Protein AF-A0A813J8W3-F1 (afdb_monomer)

Nearest PDB structures (foldseek):
  1wtj-assembly1_A  TM=8.832E-01  e=3.459E-13  Pseudomonas syringae pv. tomato
  3uoe-assembly1_A  TM=8.690E-01  e=3.731E-11  Sinorhizobium meliloti 1021
  2g8y-assembly1_B  TM=8.439E-01  e=7.739E-11  Escherichia coli K-12
  4fju-assembly1_B  TM=8.979E-01  e=6.497E-10  Escherichia coli str. K-12 substr. DH10B
  2x06-assembly1_G  TM=8.316E-01  e=3.329E-10  Methanocaldococcus jannaschii

Radius of gyration: 17.12 Å; Cα contacts (8 Å, |Δi|>4): 345; chains: 1; bounding box: 51×29×44 Å

Structure (mmCIF, N/CA/C/O backbone):
data_AF-A0A813J8W3-F1
#
_entry.id   AF-A0A813J8W3-F1
#
loop_
_atom_site.group_PDB
_atom_site.id
_atom_site.type_symbol
_atom_site.label_atom_id
_atom_site.label_alt_id
_atom_site.label_comp_id
_atom_site.label_asym_id
_atom_site.label_entity_id
_atom_site.label_seq_id
_atom_site.pdbx_PDB_ins_code
_atom_site.Cartn_x
_atom_site.Cartn_y
_atom_site.Cartn_z
_atom_site.occupancy
_atom_site.B_iso_or_equiv
_atom_site.auth_seq_id
_atom_site.auth_comp_id
_atom_site.auth_asym_id
_atom_site.auth_atom_id
_atom_site.pdbx_PDB_model_num
ATOM 1 N N . MET A 1 1 ? 6.344 1.373 -14.618 1.00 96.94 1 MET A N 1
ATOM 2 C CA . MET A 1 1 ? 5.663 1.730 -13.353 1.00 96.94 1 MET A CA 1
ATOM 3 C C . MET A 1 1 ? 4.247 1.209 -13.410 1.00 96.94 1 MET A C 1
ATOM 5 O O . MET A 1 1 ? 3.690 1.205 -14.499 1.00 96.94 1 MET A O 1
ATOM 9 N N . ALA A 1 2 ? 3.689 0.791 -12.281 1.00 97.88 2 ALA A N 1
ATOM 10 C CA . ALA A 1 2 ? 2.292 0.392 -12.169 1.00 97.88 2 ALA A CA 1
ATOM 11 C C . ALA A 1 2 ? 1.671 1.010 -10.912 1.00 97.88 2 ALA A C 1
ATOM 13 O O . ALA A 1 2 ? 2.342 1.114 -9.882 1.00 97.88 2 ALA A O 1
ATOM 14 N N . PHE A 1 3 ? 0.415 1.433 -11.016 1.00 97.88 3 PHE A N 1
ATOM 15 C CA . PHE A 1 3 ? -0.355 2.057 -9.943 1.00 97.88 3 PHE A CA 1
ATOM 16 C C . PHE A 1 3 ? -1.751 1.447 -9.918 1.00 97.88 3 PHE A C 1
ATOM 18 O O . PHE A 1 3 ? -2.426 1.436 -10.947 1.00 97.88 3 PHE A O 1
ATOM 25 N N . LEU A 1 4 ? -2.178 0.958 -8.756 1.00 96.31 4 LEU A N 1
ATOM 26 C C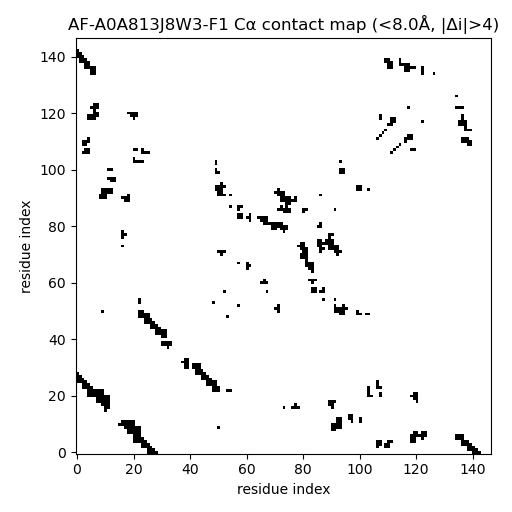A . LEU A 1 4 ? -3.490 0.342 -8.572 1.00 96.31 4 LEU A CA 1
ATOM 27 C C . LEU A 1 4 ? -4.139 0.909 -7.316 1.00 96.31 4 LEU A C 1
ATOM 29 O O . LEU A 1 4 ? -3.446 1.159 -6.330 1.00 96.31 4 LEU A O 1
ATOM 33 N N . ASN A 1 5 ? -5.458 1.075 -7.321 1.00 94.88 5 ASN A N 1
ATOM 34 C CA . ASN A 1 5 ? -6.211 1.364 -6.103 1.00 94.88 5 ASN A CA 1
ATOM 35 C C . ASN A 1 5 ? -6.938 0.111 -5.582 1.00 94.88 5 ASN A C 1
ATOM 37 O O . ASN A 1 5 ? -6.839 -0.983 -6.131 1.00 94.88 5 ASN A O 1
ATOM 41 N N . SER A 1 6 ? -7.614 0.245 -4.445 1.00 92.25 6 SER A N 1
ATOM 42 C CA . SER A 1 6 ? -8.448 -0.806 -3.847 1.00 92.25 6 SER A CA 1
ATOM 43 C C . SER A 1 6 ? -9.617 -0.160 -3.112 1.00 92.25 6 SER A C 1
ATOM 45 O O . SER A 1 6 ? -9.655 1.057 -2.991 1.00 92.25 6 SER A O 1
ATOM 47 N N . LYS A 1 7 ? -10.521 -0.934 -2.497 1.00 93.00 7 LYS A N 1
ATOM 48 C CA . LYS A 1 7 ? -11.506 -0.353 -1.567 1.00 93.00 7 LYS A CA 1
ATOM 49 C C . LYS A 1 7 ? -10.812 0.298 -0.379 1.00 93.00 7 LYS A C 1
ATOM 51 O O . LYS A 1 7 ? -9.690 -0.077 -0.023 1.00 93.00 7 LYS A O 1
ATOM 56 N N . ALA A 1 8 ? -11.503 1.252 0.233 1.00 95.19 8 ALA A N 1
ATOM 57 C CA . ALA A 1 8 ? -10.942 2.071 1.290 1.00 95.19 8 ALA A CA 1
ATOM 58 C C . ALA A 1 8 ? -10.562 1.251 2.535 1.00 95.19 8 ALA A C 1
ATOM 60 O O . ALA A 1 8 ? -11.389 0.572 3.143 1.00 95.19 8 ALA A O 1
ATOM 61 N N . PHE A 1 9 ? -9.296 1.377 2.931 1.00 95.62 9 PHE A N 1
ATOM 62 C CA . PHE A 1 9 ? -8.717 0.792 4.143 1.00 95.62 9 PHE A CA 1
ATOM 63 C C . PHE A 1 9 ? -7.812 1.768 4.899 1.00 95.62 9 PHE A C 1
ATOM 65 O O . PHE A 1 9 ? -7.594 1.590 6.095 1.00 95.62 9 PHE A O 1
ATOM 72 N N . VAL A 1 10 ? -7.277 2.781 4.217 1.00 97.38 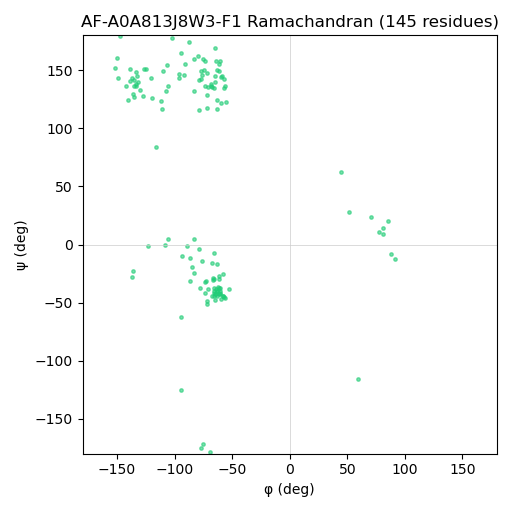10 VAL A N 1
ATOM 73 C CA . VAL A 1 10 ? -6.257 3.694 4.734 1.00 97.38 10 VAL A CA 1
ATOM 74 C C . VAL A 1 10 ? -6.878 5.060 5.012 1.00 97.38 10 VAL A C 1
ATOM 76 O O . VAL A 1 10 ? -7.606 5.609 4.181 1.00 97.38 10 VAL A O 1
ATOM 79 N N . ALA A 1 11 ? -6.612 5.613 6.193 1.00 97.62 11 ALA A N 1
ATOM 80 C CA . ALA A 1 11 ? -7.049 6.951 6.574 1.00 97.62 11 ALA A CA 1
ATOM 81 C C . ALA A 1 11 ? -6.104 8.040 6.045 1.00 97.62 11 ALA A C 1
ATOM 83 O O . ALA A 1 11 ? -4.930 7.806 5.765 1.00 97.62 11 ALA A O 1
ATOM 84 N N . HIS A 1 12 ? -6.607 9.269 5.966 1.00 96.31 12 HIS A N 1
ATOM 85 C CA . HIS A 1 12 ? -5.767 10.451 5.791 1.00 96.31 12 HIS A CA 1
ATOM 86 C C . HIS A 1 12 ? -4.907 10.690 7.039 1.00 96.31 12 HIS A C 1
ATOM 88 O O . HIS A 1 12 ? -5.419 10.626 8.155 1.00 96.31 12 HIS A O 1
ATOM 94 N N . ALA A 1 13 ? -3.620 11.001 6.886 1.00 94.00 13 ALA A N 1
ATOM 95 C CA . ALA A 1 13 ? -2.770 11.361 8.017 1.00 94.00 13 ALA A CA 1
ATOM 96 C C . ALA A 1 13 ? -1.935 12.617 7.724 1.00 94.00 13 ALA A C 1
ATOM 98 O O . ALA A 1 13 ? -1.315 12.701 6.666 1.00 94.00 13 ALA A O 1
ATOM 99 N N . PRO A 1 14 ? -1.824 13.557 8.680 1.00 91.81 14 PRO A N 1
ATOM 100 C CA . PRO A 1 14 ? -2.449 13.549 10.009 1.00 91.81 14 PRO A CA 1
ATOM 101 C C . PRO A 1 14 ? -3.954 13.881 9.976 1.00 91.81 14 PRO A C 1
ATOM 103 O O . PRO A 1 14 ? -4.439 14.514 9.048 1.00 91.81 14 PRO A O 1
ATOM 106 N N . GLY A 1 15 ? -4.690 13.496 11.023 1.00 90.69 15 GLY A N 1
ATOM 107 C CA . GLY A 1 15 ? -6.035 14.020 11.313 1.00 90.69 15 GLY A CA 1
ATOM 108 C C . GLY A 1 15 ? -7.229 13.251 10.733 1.00 90.69 15 GLY A C 1
ATOM 109 O O . GLY A 1 15 ? -8.356 13.484 11.166 1.00 90.69 15 GLY A O 1
ATOM 110 N N . GLY A 1 16 ? -7.025 12.311 9.810 1.00 93.00 16 GLY A N 1
ATOM 111 C CA . GLY A 1 16 ? -8.087 11.410 9.365 1.00 93.00 16 GLY A CA 1
ATOM 112 C C . GLY A 1 16 ? -8.356 10.304 10.386 1.00 93.00 16 GLY A C 1
ATOM 113 O O . GLY A 1 16 ? -7.440 9.780 11.012 1.00 93.00 16 GLY A O 1
ATOM 114 N N . ARG A 1 17 ? -9.635 9.948 10.544 1.00 94.38 17 ARG A N 1
ATOM 115 C CA . ARG A 1 17 ? -10.109 8.925 11.501 1.00 94.38 17 ARG A CA 1
ATOM 116 C C . ARG A 1 17 ? -10.903 7.793 10.850 1.00 94.38 17 ARG A C 1
ATOM 118 O O . ARG A 1 17 ? -11.379 6.899 11.534 1.00 94.38 17 ARG A O 1
ATOM 125 N N . LYS A 1 18 ? -11.102 7.864 9.534 1.00 94.00 18 LYS A N 1
ATOM 126 C CA . LYS A 1 18 ? -11.882 6.905 8.746 1.00 94.00 18 LYS A CA 1
ATOM 127 C C . LYS A 1 18 ? -11.101 6.527 7.490 1.00 94.00 18 LYS A C 1
ATOM 129 O O . LYS A 1 18 ? -10.361 7.378 6.985 1.00 94.00 18 LY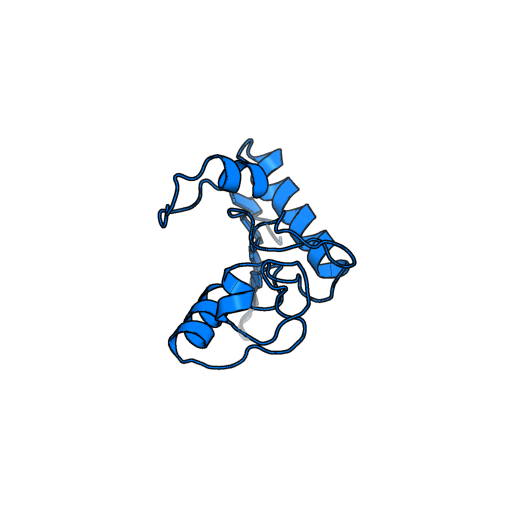S A O 1
ATOM 134 N N . PRO A 1 19 ? -11.263 5.296 6.982 1.00 95.50 19 PRO A N 1
ATOM 135 C CA . PRO A 1 19 ? -10.638 4.895 5.734 1.00 95.50 19 PRO A CA 1
ATOM 136 C C . PRO A 1 19 ? -11.225 5.705 4.572 1.00 95.50 19 PRO A C 1
ATOM 138 O O . PRO A 1 19 ? -12.439 5.883 4.481 1.00 95.50 19 PRO A O 1
ATOM 141 N N . VAL A 1 20 ? -10.358 6.204 3.694 1.00 96.06 20 VAL A N 1
ATOM 142 C CA . VAL A 1 20 ? -10.743 6.973 2.497 1.00 96.06 20 VAL A CA 1
ATOM 143 C C . VAL A 1 20 ? -9.947 6.562 1.258 1.00 96.06 20 VAL A C 1
ATOM 145 O O . VAL A 1 20 ? -10.476 6.634 0.154 1.00 96.06 20 VAL A O 1
ATOM 148 N N . TYR A 1 21 ? -8.719 6.070 1.440 1.00 96.44 21 TYR A N 1
ATOM 149 C CA . TYR A 1 21 ? -7.870 5.547 0.369 1.00 96.44 21 TYR A CA 1
ATOM 150 C C . TYR A 1 21 ? -7.795 4.025 0.439 1.00 96.44 21 TYR A C 1
ATOM 152 O O . TYR A 1 21 ? -7.931 3.437 1.521 1.00 96.44 21 TYR A O 1
ATOM 160 N N . GLY A 1 22 ? -7.528 3.374 -0.689 1.00 94.94 22 GLY A N 1
ATOM 161 C CA . GLY A 1 22 ? -7.108 1.979 -0.684 1.00 94.94 22 GLY A CA 1
ATOM 162 C C . GLY A 1 22 ? -5.703 1.800 -0.101 1.00 94.94 22 GLY A C 1
ATOM 163 O O . GLY A 1 22 ? -5.042 2.759 0.304 1.00 94.94 22 GLY A O 1
ATOM 164 N N . THR A 1 23 ? -5.209 0.559 -0.070 1.00 93.75 23 THR A N 1
ATOM 165 C CA . THR A 1 23 ? -3.782 0.315 0.234 1.00 93.75 23 THR A CA 1
ATOM 166 C C . THR A 1 23 ? -2.864 0.826 -0.874 1.00 93.75 23 THR A C 1
ATOM 168 O O . THR A 1 23 ? -1.667 0.962 -0.640 1.00 93.75 23 THR A O 1
ATOM 171 N N . ASN A 1 24 ? -3.432 1.104 -2.051 1.00 95.56 24 ASN A N 1
ATOM 172 C CA . ASN A 1 24 ? -2.860 1.870 -3.153 1.00 95.56 24 ASN A CA 1
ATOM 173 C C . ASN A 1 24 ? -1.404 1.516 -3.471 1.00 95.56 24 ASN A C 1
ATOM 175 O O . ASN A 1 24 ? -0.517 2.357 -3.281 1.00 95.56 24 ASN A O 1
ATOM 179 N N . PRO A 1 25 ? -1.137 0.261 -3.880 1.00 95.06 25 PRO A N 1
ATOM 180 C CA . PRO A 1 25 ? 0.210 -0.152 -4.216 1.00 95.06 25 PRO A CA 1
ATOM 181 C C . PRO A 1 25 ? 0.753 0.597 -5.435 1.00 95.06 25 PRO A C 1
ATOM 183 O O . PRO A 1 25 ? 0.033 0.912 -6.388 1.00 95.06 25 PRO A O 1
ATOM 186 N N . MET A 1 26 ? 2.058 0.854 -5.395 1.00 96.38 26 MET A N 1
ATOM 187 C CA . MET A 1 26 ? 2.830 1.358 -6.519 1.00 96.38 26 MET A CA 1
ATOM 188 C C . MET A 1 26 ? 4.079 0.508 -6.730 1.00 96.38 26 MET A C 1
ATOM 190 O O . MET A 1 26 ? 4.848 0.252 -5.798 1.00 96.38 26 MET A O 1
ATOM 194 N N . ALA A 1 27 ? 4.305 0.134 -7.985 1.00 98.06 27 ALA A N 1
ATOM 195 C CA . ALA A 1 27 ? 5.455 -0.650 -8.395 1.00 98.06 27 ALA A CA 1
ATOM 196 C C . ALA A 1 27 ? 6.295 0.093 -9.437 1.00 98.06 27 ALA A C 1
ATOM 198 O O . ALA A 1 27 ? 5.796 0.773 -10.343 1.00 98.06 27 ALA A O 1
ATOM 199 N N . PHE A 1 28 ? 7.606 -0.069 -9.336 1.00 98.19 28 PHE A N 1
ATOM 200 C CA . PHE A 1 28 ? 8.578 0.480 -10.271 1.00 98.19 28 PHE A CA 1
ATOM 201 C C . PHE A 1 28 ? 9.573 -0.605 -10.642 1.00 98.19 28 PHE A C 1
ATOM 203 O O . PHE A 1 28 ? 10.054 -1.333 -9.778 1.00 98.19 28 PHE A O 1
ATOM 210 N N . ALA A 1 29 ? 9.914 -0.662 -11.924 1.00 97.50 29 ALA A N 1
ATOM 211 C CA . ALA A 1 29 ? 10.965 -1.515 -12.438 1.00 97.50 29 ALA A CA 1
ATOM 212 C C . ALA A 1 29 ? 11.872 -0.689 -13.350 1.00 97.50 29 ALA A C 1
ATOM 214 O O . ALA A 1 29 ? 11.382 0.136 -14.122 1.00 97.50 29 ALA A O 1
ATOM 215 N N . CYS A 1 30 ? 13.180 -0.920 -13.260 1.00 97.00 30 CYS A N 1
ATOM 216 C CA . CYS A 1 30 ? 14.180 -0.302 -14.123 1.00 97.00 30 CYS A CA 1
ATOM 217 C C . CYS A 1 30 ? 15.198 -1.357 -14.584 1.00 97.00 30 CYS A C 1
ATOM 219 O O . CYS A 1 30 ? 15.719 -2.103 -13.738 1.00 97.00 30 CYS A O 1
ATOM 221 N N . PRO A 1 31 ? 15.483 -1.451 -15.899 1.00 95.31 31 PRO A N 1
ATOM 222 C CA . PRO A 1 31 ? 16.503 -2.358 -16.405 1.00 95.31 31 PRO A CA 1
ATOM 223 C C . PRO A 1 31 ? 17.878 -1.994 -15.836 1.00 95.31 31 PRO A C 1
ATOM 225 O O . PRO A 1 31 ? 18.181 -0.838 -15.547 1.00 95.31 31 PRO A O 1
ATOM 228 N N . ARG A 1 32 ? 18.736 -3.001 -15.674 1.00 94.88 32 ARG A N 1
ATOM 229 C CA . ARG A 1 32 ? 20.128 -2.818 -15.242 1.00 94.88 32 ARG A CA 1
ATOM 230 C C . ARG A 1 32 ? 21.060 -3.461 -16.251 1.00 94.88 32 ARG A C 1
ATOM 232 O O . ARG A 1 32 ? 20.685 -4.454 -16.864 1.00 94.88 32 ARG A O 1
ATOM 239 N N . ARG A 1 33 ? 22.278 -2.937 -16.392 1.00 94.12 33 ARG A N 1
ATOM 240 C CA . ARG A 1 33 ? 23.317 -3.603 -17.186 1.00 94.12 33 ARG A CA 1
ATOM 241 C C . ARG A 1 33 ? 23.953 -4.746 -16.401 1.00 94.12 33 ARG A C 1
ATOM 243 O O . ARG A 1 33 ? 24.157 -4.631 -15.190 1.00 94.12 33 ARG A O 1
ATOM 250 N N . SER A 1 34 ? 24.257 -5.841 -17.083 1.00 93.81 34 SER A N 1
ATOM 251 C CA . SER A 1 34 ? 25.145 -6.890 -16.581 1.00 93.81 34 SER A CA 1
ATOM 252 C C . SER A 1 34 ? 26.618 -6.476 -16.746 1.00 93.81 34 SER A C 1
ATOM 254 O O . SER A 1 34 ? 26.917 -5.558 -17.515 1.00 93.81 34 SER A O 1
ATOM 256 N N . PRO A 1 35 ? 27.562 -7.119 -16.028 1.00 93.44 35 PRO A N 1
ATOM 257 C CA . PRO A 1 35 ? 28.989 -6.795 -16.133 1.00 93.44 35 PRO A CA 1
ATOM 258 C C . PRO A 1 35 ? 29.582 -6.932 -17.544 1.00 93.44 35 PRO A C 1
ATOM 260 O O . PRO A 1 35 ? 30.564 -6.269 -17.857 1.00 93.44 35 PRO A O 1
ATOM 263 N N . ASP A 1 36 ? 28.987 -7.769 -18.394 1.00 94.38 36 ASP A N 1
ATOM 264 C CA . ASP A 1 36 ? 29.371 -7.983 -19.796 1.00 94.38 36 ASP A CA 1
ATOM 265 C C . ASP A 1 36 ? 28.787 -6.931 -20.766 1.00 94.38 36 ASP A C 1
ATOM 267 O O . ASP A 1 36 ? 28.972 -7.030 -21.976 1.00 94.38 36 ASP A O 1
ATOM 271 N N . GLY A 1 37 ? 28.097 -5.908 -20.249 1.00 90.50 37 GLY A N 1
ATOM 272 C CA . GLY A 1 37 ? 27.524 -4.812 -21.032 1.00 90.50 37 GLY A CA 1
ATOM 273 C C . GLY A 1 37 ? 26.111 -5.066 -21.565 1.00 90.50 37 GLY A C 1
ATOM 274 O O . GLY A 1 37 ? 25.487 -4.119 -22.055 1.00 90.50 37 GLY A O 1
ATOM 275 N N . GLY A 1 38 ? 25.590 -6.291 -21.427 1.00 92.56 38 GLY A N 1
ATOM 276 C CA . GLY A 1 38 ? 24.220 -6.662 -21.785 1.00 92.56 38 GLY A CA 1
ATOM 277 C C . GLY A 1 38 ? 23.160 -6.180 -20.785 1.00 92.56 38 GLY A C 1
ATOM 278 O O . GLY A 1 38 ? 23.440 -5.410 -19.861 1.00 92.56 38 GLY A O 1
ATOM 279 N N . LEU A 1 39 ? 21.917 -6.635 -20.973 1.00 93.19 39 LEU A N 1
ATOM 280 C CA . LEU A 1 39 ? 20.839 -6.446 -20.001 1.00 93.19 39 LEU A CA 1
ATOM 281 C C . LEU A 1 39 ? 20.914 -7.524 -18.914 1.00 93.19 39 LEU A C 1
ATOM 283 O O . LEU A 1 39 ? 21.003 -8.715 -19.196 1.00 93.19 39 LEU A O 1
ATOM 287 N N . SER A 1 40 ? 20.830 -7.102 -17.657 1.00 94.06 40 SER A N 1
ATOM 288 C CA . SER A 1 40 ? 20.741 -7.995 -16.508 1.00 94.06 40 SER A CA 1
ATOM 289 C C . SER A 1 40 ? 19.358 -8.639 -16.422 1.00 94.06 40 SER A C 1
ATOM 291 O O . SER A 1 40 ? 18.345 -7.944 -16.456 1.00 94.06 40 SER A O 1
ATOM 293 N N . GLU A 1 41 ? 19.316 -9.945 -16.149 1.00 94.12 41 GLU A N 1
ATOM 294 C CA . GLU A 1 41 ? 18.082 -10.681 -15.818 1.00 94.12 41 GLU A CA 1
ATOM 295 C C . GLU A 1 41 ? 17.445 -10.250 -14.483 1.00 94.12 41 GLU A C 1
ATOM 297 O O . GLU A 1 41 ? 16.356 -10.694 -14.125 1.00 94.12 41 GLU A O 1
ATOM 302 N N . ARG A 1 42 ? 18.125 -9.399 -13.705 1.00 94.44 42 ARG A N 1
ATOM 303 C CA . ARG A 1 42 ? 17.654 -8.905 -12.408 1.00 94.44 42 ARG A CA 1
ATOM 304 C C . ARG A 1 42 ? 17.448 -7.392 -12.491 1.00 94.44 42 ARG A C 1
ATOM 306 O O . ARG A 1 42 ? 18.362 -6.657 -12.098 1.00 94.44 42 ARG A O 1
ATOM 313 N N . PRO A 1 43 ? 16.297 -6.895 -12.978 1.00 94.81 43 PRO A N 1
ATOM 314 C CA . PRO A 1 43 ? 15.999 -5.466 -12.928 1.00 94.81 43 PRO A CA 1
ATOM 315 C C . PRO A 1 43 ? 15.968 -4.971 -11.476 1.00 94.81 43 PRO A C 1
ATOM 317 O O . PRO A 1 43 ? 15.794 -5.750 -10.536 1.00 94.81 43 PRO A O 1
ATOM 320 N N . PHE A 1 44 ? 16.155 -3.667 -11.277 1.00 96.06 44 PHE A N 1
ATOM 321 C CA . PHE A 1 44 ? 15.771 -3.067 -10.004 1.00 96.06 44 PHE A CA 1
ATOM 322 C C . PHE A 1 44 ? 14.249 -3.022 -9.959 1.00 96.06 44 PHE A C 1
ATOM 324 O O . PHE A 1 44 ? 13.639 -2.522 -10.902 1.00 96.06 44 PHE A O 1
ATOM 331 N N . VAL A 1 45 ? 13.655 -3.533 -8.884 1.00 97.62 45 VAL A N 1
ATOM 332 C CA . VAL A 1 45 ? 12.206 -3.537 -8.685 1.00 97.62 45 VAL A CA 1
ATOM 333 C C . VAL A 1 45 ? 11.904 -3.114 -7.256 1.00 97.62 45 VAL A C 1
ATOM 335 O O . VAL A 1 45 ? 12.553 -3.589 -6.324 1.00 97.62 45 VAL A O 1
ATOM 338 N N . PHE A 1 46 ? 10.905 -2.253 -7.086 1.00 96.88 46 PHE A N 1
ATOM 339 C CA . PHE A 1 46 ? 10.200 -2.124 -5.816 1.00 96.88 46 PHE A CA 1
ATOM 340 C C . PHE A 1 46 ? 8.699 -2.269 -6.044 1.00 96.88 46 PHE A C 1
ATOM 342 O O . PHE A 1 46 ? 8.188 -1.898 -7.102 1.00 96.88 46 PHE A O 1
ATOM 349 N N . ASP A 1 47 ? 8.017 -2.761 -5.019 1.00 96.00 47 ASP A N 1
ATOM 350 C CA . ASP A 1 47 ? 6.566 -2.822 -4.916 1.00 96.00 47 ASP A CA 1
ATOM 351 C C . ASP A 1 47 ? 6.194 -2.490 -3.469 1.00 96.00 47 ASP A C 1
ATOM 353 O O . ASP A 1 47 ? 6.753 -3.073 -2.534 1.00 96.00 47 ASP A O 1
ATOM 357 N N . GLN A 1 48 ? 5.340 -1.488 -3.274 1.00 95.25 48 GLN A N 1
ATOM 358 C CA . GLN A 1 48 ? 4.952 -1.036 -1.941 1.00 95.25 48 GLN A CA 1
ATOM 359 C C . GLN A 1 48 ? 3.530 -0.486 -1.910 1.00 95.25 48 GLN A C 1
ATOM 361 O O . GLN A 1 48 ? 3.108 0.231 -2.814 1.00 95.25 48 GLN A O 1
ATOM 366 N N . ALA A 1 49 ? 2.828 -0.759 -0.811 1.00 95.31 49 ALA A N 1
ATOM 367 C CA . ALA A 1 49 ? 1.580 -0.094 -0.460 1.00 95.31 49 ALA A CA 1
ATOM 368 C C . ALA A 1 49 ? 1.831 1.344 0.029 1.00 95.31 49 ALA A C 1
ATOM 370 O O . ALA A 1 49 ? 2.900 1.665 0.548 1.00 95.31 49 ALA A O 1
ATOM 371 N N . SER A 1 50 ? 0.812 2.199 -0.051 1.00 95.44 50 SER A N 1
ATOM 372 C CA . SER A 1 50 ? 0.812 3.496 0.633 1.00 95.44 50 SER A CA 1
ATOM 373 C C . SER A 1 50 ? 0.550 3.370 2.144 1.00 95.44 50 SER A C 1
ATOM 375 O O . SER A 1 50 ? 0.804 4.313 2.895 1.00 95.44 50 SER A O 1
ATOM 377 N N . ALA A 1 51 ? 0.076 2.207 2.604 1.00 95.62 51 ALA A N 1
ATOM 378 C CA . ALA A 1 51 ? -0.110 1.873 4.014 1.00 95.62 51 ALA A CA 1
ATOM 379 C C . ALA A 1 51 ? 1.221 1.541 4.712 1.00 95.62 51 ALA A C 1
ATOM 381 O O . ALA A 1 51 ? 2.093 0.906 4.127 1.00 95.62 51 ALA A O 1
ATOM 382 N N . THR A 1 52 ? 1.347 1.888 5.997 1.00 96.12 52 THR A N 1
ATOM 383 C CA . THR A 1 52 ? 2.523 1.561 6.830 1.00 96.12 52 THR A CA 1
ATOM 384 C C . THR A 1 52 ? 2.751 0.051 6.973 1.00 96.12 52 THR A C 1
ATOM 386 O O . THR A 1 52 ? 3.883 -0.392 7.135 1.00 96.12 52 THR A O 1
ATOM 389 N N . MET A 1 53 ? 1.680 -0.742 6.924 1.00 95.00 53 MET A N 1
ATOM 390 C CA . MET A 1 53 ? 1.705 -2.199 7.049 1.00 95.00 53 MET A CA 1
ATOM 391 C C . MET A 1 53 ? 0.744 -2.805 6.031 1.00 95.00 53 MET A C 1
ATOM 393 O O . MET A 1 53 ? -0.350 -2.268 5.829 1.00 95.00 53 MET A O 1
ATOM 397 N N . ALA A 1 54 ? 1.117 -3.928 5.413 1.00 93.12 54 ALA A N 1
ATOM 398 C CA . ALA A 1 54 ? 0.223 -4.639 4.511 1.00 93.12 54 ALA A CA 1
ATOM 399 C C . ALA A 1 54 ? -0.995 -5.174 5.277 1.00 93.12 54 ALA A C 1
ATOM 401 O O . ALA A 1 54 ? -0.889 -5.686 6.395 1.00 93.12 54 ALA A O 1
ATOM 402 N N . ARG A 1 55 ? -2.180 -5.090 4.662 1.00 93.12 55 ARG A N 1
ATOM 403 C CA . ARG A 1 55 ? -3.416 -5.552 5.311 1.00 93.12 55 ARG A CA 1
ATOM 404 C C . ARG A 1 55 ? -3.375 -7.055 5.607 1.00 93.12 55 ARG A C 1
ATOM 406 O O . ARG A 1 55 ? -3.867 -7.476 6.648 1.00 93.12 55 ARG A O 1
ATOM 413 N N . GLY A 1 56 ? -2.764 -7.847 4.722 1.00 93.69 56 GLY A N 1
ATOM 414 C CA . GLY A 1 56 ? -2.565 -9.287 4.916 1.00 93.69 56 GLY A CA 1
ATOM 415 C C . GLY A 1 56 ? -1.724 -9.610 6.154 1.00 93.69 56 GLY A C 1
ATOM 416 O O . GLY A 1 56 ? -2.116 -10.467 6.942 1.00 93.69 56 GLY A O 1
ATOM 417 N N . ASP A 1 57 ? -0.646 -8.862 6.392 1.00 95.88 57 ASP A N 1
ATOM 418 C CA . ASP A 1 57 ? 0.190 -9.039 7.586 1.00 95.88 57 ASP A CA 1
ATOM 419 C C . ASP A 1 57 ? -0.590 -8.714 8.864 1.00 95.88 57 ASP A C 1
ATOM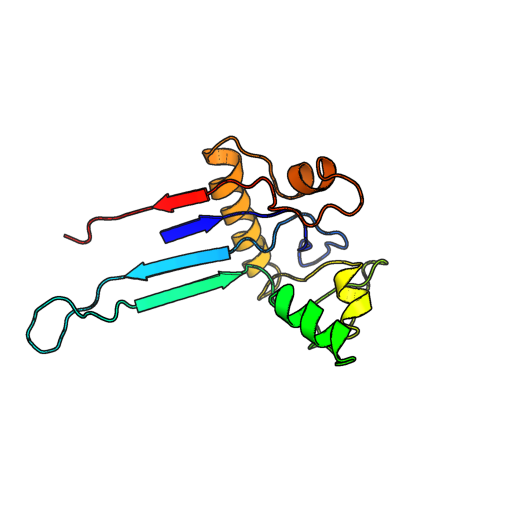 421 O O . ASP A 1 57 ? -0.477 -9.418 9.865 1.00 95.88 57 ASP A O 1
ATOM 425 N N . MET A 1 58 ? -1.445 -7.687 8.827 1.00 97.00 58 MET A N 1
ATOM 426 C CA . MET A 1 58 ? -2.338 -7.366 9.943 1.00 97.00 58 MET A CA 1
ATOM 427 C C . MET A 1 58 ? -3.390 -8.463 10.174 1.00 97.00 58 MET A C 1
ATOM 429 O O . MET A 1 58 ? -3.696 -8.782 11.320 1.00 97.00 58 MET A O 1
ATOM 433 N N . MET A 1 59 ? -3.917 -9.087 9.111 1.00 96.50 59 MET A N 1
ATOM 434 C CA . MET A 1 59 ? -4.802 -10.258 9.225 1.00 96.50 59 MET A CA 1
ATOM 435 C C . MET A 1 59 ? -4.092 -11.455 9.860 1.00 96.50 59 MET A C 1
ATOM 437 O O . MET A 1 59 ? -4.692 -12.143 10.684 1.00 96.50 59 MET A O 1
ATOM 441 N N . ILE A 1 60 ? -2.826 -11.689 9.510 1.00 97.88 60 ILE A N 1
ATOM 442 C CA . ILE A 1 60 ? -2.004 -12.742 10.116 1.00 97.88 60 ILE A CA 1
ATOM 443 C C . ILE A 1 60 ? -1.764 -12.439 11.598 1.00 97.88 60 ILE A C 1
ATOM 445 O O . ILE A 1 60 ? -2.015 -13.300 12.437 1.00 97.88 60 ILE A O 1
ATOM 449 N N . ALA A 1 61 ? -1.375 -11.206 11.936 1.00 98.06 61 ALA A N 1
ATOM 450 C CA . ALA A 1 61 ? -1.185 -10.785 13.323 1.00 98.06 61 ALA A CA 1
ATOM 451 C C . ALA A 1 61 ? -2.469 -10.953 14.155 1.00 98.06 61 ALA A C 1
ATOM 453 O O . ALA A 1 61 ? -2.419 -11.510 15.247 1.00 98.06 61 ALA A O 1
ATOM 454 N N . ALA A 1 62 ? -3.629 -10.564 13.615 1.00 98.06 62 ALA A N 1
ATOM 455 C CA . ALA A 1 62 ? -4.919 -10.737 14.282 1.00 98.06 62 ALA A CA 1
ATOM 456 C C . ALA A 1 62 ? -5.292 -12.212 14.472 1.00 98.06 62 ALA A C 1
ATOM 458 O O . ALA A 1 62 ? -5.765 -12.589 15.541 1.00 98.06 62 ALA A O 1
ATOM 459 N N . ARG A 1 63 ? -5.066 -13.051 13.452 1.00 97.56 63 ARG A N 1
ATOM 460 C CA . ARG A 1 63 ? -5.298 -14.501 13.526 1.00 97.56 63 ARG A CA 1
ATOM 461 C C . ARG A 1 63 ? -4.438 -15.151 14.611 1.00 97.56 63 ARG A C 1
ATOM 463 O O . ARG A 1 63 ? -4.932 -16.012 15.331 1.00 97.56 63 ARG A O 1
ATOM 470 N N . ASP A 1 64 ? -3.179 -14.734 14.716 1.00 97.94 64 ASP A N 1
ATOM 471 C CA . ASP A 1 64 ? -2.193 -15.329 15.622 1.00 97.94 64 ASP A CA 1
ATOM 472 C C . ASP A 1 64 ? -2.180 -14.668 17.016 1.00 97.94 64 ASP A C 1
ATOM 474 O O . ASP A 1 64 ? -1.426 -15.087 17.890 1.00 97.94 64 ASP A O 1
ATOM 478 N N . GLY A 1 65 ? -3.015 -13.647 17.246 1.00 97.12 65 GLY A N 1
ATOM 479 C CA . GLY A 1 65 ? -3.093 -12.929 18.522 1.00 97.12 65 GLY A CA 1
ATOM 480 C C . GLY A 1 65 ? -1.876 -12.045 18.821 1.00 97.12 65 GLY A C 1
ATOM 481 O O . GLY A 1 65 ? -1.596 -11.755 19.983 1.00 97.12 65 GLY A O 1
ATOM 482 N N . HIS A 1 66 ? -1.141 -11.621 17.791 1.00 98.06 66 HIS A N 1
ATOM 483 C CA . HIS A 1 66 ? 0.025 -10.751 17.920 1.00 98.06 66 HIS A CA 1
ATOM 484 C C . HIS A 1 66 ? -0.345 -9.269 17.793 1.00 98.06 66 HIS A C 1
ATOM 486 O O . HIS A 1 66 ? -1.212 -8.880 17.009 1.00 98.06 66 HIS A O 1
ATOM 492 N N . ALA A 1 67 ? 0.371 -8.424 18.536 1.00 98.31 67 ALA A N 1
ATOM 493 C CA . ALA A 1 67 ? 0.272 -6.977 18.397 1.00 98.31 67 ALA A CA 1
ATOM 494 C C . ALA A 1 67 ? 0.921 -6.492 17.087 1.00 98.31 67 ALA A C 1
ATOM 496 O O . ALA A 1 67 ? 1.932 -7.041 16.644 1.00 98.31 67 ALA A O 1
ATOM 497 N N . ILE A 1 68 ? 0.371 -5.426 16.502 1.00 98.50 68 ILE A N 1
ATOM 498 C CA . ILE A 1 68 ? 0.998 -4.686 15.398 1.00 98.50 68 ILE A CA 1
ATOM 499 C C . ILE A 1 68 ? 1.862 -3.535 15.931 1.00 98.50 68 ILE A C 1
ATOM 501 O O . ILE A 1 68 ? 1.600 -3.022 17.024 1.00 98.50 68 ILE A O 1
ATOM 505 N N . PRO A 1 69 ? 2.879 -3.081 15.174 1.00 98.00 69 PRO A N 1
ATOM 506 C CA . PRO A 1 69 ? 3.668 -1.920 15.566 1.00 98.00 69 PRO A CA 1
ATOM 507 C C . PRO A 1 69 ? 2.803 -0.663 15.741 1.00 98.00 69 PRO A C 1
ATOM 509 O O . PRO A 1 69 ? 1.847 -0.430 14.995 1.00 98.00 69 PRO A O 1
ATOM 512 N N . ALA A 1 70 ? 3.172 0.185 16.704 1.00 97.25 70 ALA A N 1
ATOM 513 C CA . ALA A 1 70 ? 2.511 1.470 16.907 1.00 97.25 70 ALA A CA 1
ATOM 514 C C . ALA A 1 70 ? 2.569 2.335 15.634 1.00 97.25 70 ALA A C 1
ATOM 516 O O . ALA A 1 70 ? 3.568 2.341 14.915 1.00 97.25 70 ALA A O 1
ATOM 517 N N . GLY A 1 71 ? 1.489 3.072 15.358 1.00 95.94 71 GLY A N 1
ATOM 518 C CA . GLY A 1 71 ? 1.381 3.918 14.164 1.00 95.94 71 GLY A CA 1
ATOM 519 C C . GLY A 1 71 ? 1.000 3.177 12.876 1.00 95.94 71 GLY A C 1
ATOM 520 O O . GLY A 1 71 ? 1.022 3.785 11.808 1.00 95.94 71 GLY A O 1
ATOM 521 N N . CYS A 1 72 ? 0.624 1.894 12.953 1.00 97.44 72 CYS A N 1
ATOM 522 C CA . CYS A 1 72 ? 0.119 1.145 11.797 1.00 97.44 72 CYS A CA 1
ATOM 523 C C . CYS A 1 72 ? -1.391 1.303 11.576 1.00 97.44 72 CYS A C 1
ATOM 525 O O . CYS A 1 72 ? -1.838 1.235 10.430 1.00 97.44 72 CYS A O 1
ATOM 527 N N . ALA A 1 73 ? -2.176 1.491 12.642 1.00 98.06 73 ALA A N 1
ATOM 528 C CA . ALA A 1 73 ? -3.631 1.508 12.553 1.00 98.06 73 ALA A CA 1
ATOM 529 C C . ALA A 1 73 ? -4.308 2.399 13.600 1.00 98.06 73 ALA A C 1
ATOM 531 O O . ALA A 1 73 ? -3.745 2.720 14.650 1.00 98.06 73 ALA A O 1
ATOM 532 N N . LEU A 1 74 ? -5.552 2.738 13.286 1.00 98.31 74 LEU A N 1
ATOM 533 C CA . LEU A 1 74 ? -6.569 3.265 14.177 1.00 98.31 74 LEU A CA 1
ATOM 534 C C . LEU A 1 74 ? -7.643 2.190 14.379 1.00 98.31 74 LEU A C 1
ATOM 536 O O . LEU A 1 74 ? -7.899 1.401 13.466 1.00 98.31 74 LEU A O 1
ATOM 540 N N . ASP A 1 75 ? -8.279 2.172 15.543 1.00 97.81 75 ASP A N 1
ATOM 541 C CA . ASP A 1 75 ? -9.444 1.330 15.810 1.00 97.81 75 ASP A CA 1
ATOM 542 C C . ASP A 1 75 ? -10.741 1.893 15.189 1.00 97.81 75 ASP A C 1
ATOM 544 O O . ASP A 1 75 ? -10.742 2.891 14.463 1.00 97.81 75 ASP A O 1
ATOM 548 N N . GLU A 1 76 ? -11.871 1.238 15.462 1.00 96.56 76 GLU A N 1
ATOM 549 C CA . GLU A 1 76 ? -13.207 1.631 14.986 1.00 96.56 76 GLU A CA 1
ATOM 550 C C . GLU A 1 76 ? -13.695 2.993 15.513 1.00 96.56 76 GLU A C 1
ATOM 552 O O . GLU A 1 76 ? -14.614 3.588 14.945 1.00 96.56 76 GLU A O 1
ATOM 557 N N . HIS A 1 77 ? -13.069 3.518 16.568 1.00 96.00 77 HIS A N 1
ATOM 558 C CA . HIS A 1 77 ? -13.344 4.845 17.106 1.00 96.00 77 HIS A CA 1
ATOM 559 C C . HIS A 1 77 ? -12.411 5.912 16.522 1.00 96.00 77 HIS A C 1
ATOM 561 O O . HIS A 1 77 ? -12.673 7.106 16.689 1.00 96.00 77 HIS A O 1
ATOM 567 N N . GLY A 1 78 ? -11.375 5.514 15.781 1.00 96.19 78 GLY A N 1
ATOM 568 C CA . GLY A 1 78 ? -10.367 6.402 15.211 1.00 96.19 78 GLY A CA 1
ATOM 569 C C . GLY A 1 78 ? -9.223 6.716 16.175 1.00 96.19 78 GLY A C 1
ATOM 570 O O . GLY A 1 78 ? -8.549 7.730 15.985 1.00 96.19 78 GLY A O 1
ATOM 571 N N . GLU A 1 79 ? -9.020 5.889 17.203 1.00 97.56 79 GLU A N 1
ATOM 572 C CA . GLU A 1 79 ? -7.925 6.020 18.165 1.00 97.56 79 GLU A CA 1
ATOM 573 C C . GLU A 1 79 ? -6.741 5.114 17.781 1.00 97.56 79 GLU A C 1
ATOM 575 O O . GLU A 1 79 ? -6.955 4.007 17.278 1.00 97.56 79 GLU A O 1
ATOM 580 N N . PRO A 1 80 ? -5.479 5.546 17.980 1.00 97.44 80 PRO A N 1
ATOM 581 C CA . PRO A 1 80 ? -4.311 4.717 17.687 1.00 97.44 80 PRO A CA 1
ATOM 582 C C . PRO A 1 80 ? -4.334 3.384 18.440 1.00 97.44 80 PRO A C 1
ATOM 584 O O . PRO A 1 80 ? -4.557 3.356 19.648 1.00 97.44 80 PRO A O 1
ATOM 587 N N . THR A 1 81 ? -4.032 2.286 17.745 1.00 98.31 81 THR A N 1
ATOM 588 C CA . THR A 1 81 ? -4.059 0.943 18.339 1.00 98.31 81 THR A CA 1
ATOM 589 C C . THR A 1 81 ? -2.880 0.076 17.904 1.00 98.31 81 THR A C 1
ATOM 591 O O . THR A 1 81 ? -2.337 0.225 16.808 1.00 98.31 81 THR A O 1
ATOM 594 N N . THR A 1 82 ? -2.488 -0.845 18.784 1.00 98.50 82 THR A N 1
ATOM 595 C CA . THR A 1 82 ? -1.568 -1.957 18.499 1.00 98.50 82 THR A CA 1
ATOM 596 C C . THR A 1 82 ? -2.287 -3.309 18.472 1.00 98.50 82 THR A C 1
ATOM 598 O O . THR A 1 82 ? -1.659 -4.334 18.212 1.00 98.50 82 THR A O 1
ATOM 601 N N . ASP A 1 83 ? -3.603 -3.334 18.702 1.00 98.50 83 ASP A N 1
ATOM 602 C CA . ASP A 1 83 ? -4.434 -4.522 18.524 1.00 98.50 83 ASP A CA 1
ATOM 603 C C . ASP A 1 83 ? -4.744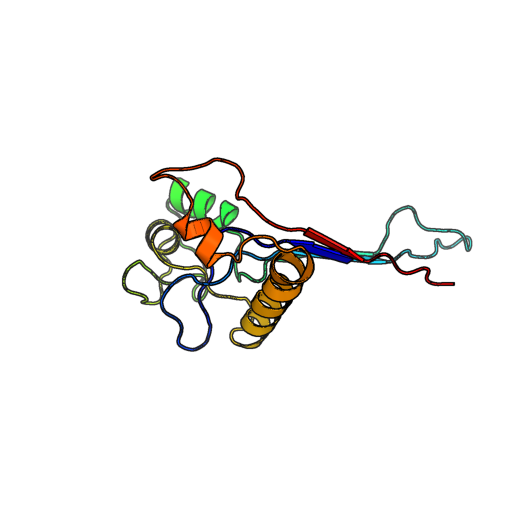 -4.695 17.030 1.00 98.50 83 ASP A C 1
ATOM 605 O O . ASP A 1 83 ? -5.411 -3.867 16.403 1.00 98.50 83 ASP A O 1
ATOM 609 N N . ALA A 1 84 ? -4.250 -5.791 16.452 1.00 98.25 84 ALA A N 1
ATOM 610 C CA . ALA A 1 84 ? -4.426 -6.108 15.041 1.00 98.25 84 ALA A CA 1
ATOM 611 C C . ALA A 1 84 ? -5.905 -6.267 14.644 1.00 98.25 84 ALA A C 1
ATOM 613 O O . ALA A 1 84 ? -6.318 -5.809 13.579 1.00 98.25 84 ALA A O 1
ATOM 614 N N . ALA A 1 85 ? -6.723 -6.892 15.496 1.00 97.94 85 ALA A N 1
ATOM 615 C CA . ALA A 1 85 ? -8.141 -7.101 15.231 1.00 97.94 85 ALA A CA 1
ATOM 616 C C . ALA A 1 85 ? -8.921 -5.783 15.311 1.00 97.94 85 ALA A C 1
ATOM 618 O O . ALA A 1 85 ? -9.814 -5.556 14.491 1.00 97.94 85 ALA A O 1
ATOM 619 N N . ALA A 1 86 ? -8.576 -4.907 16.258 1.00 98.12 86 ALA A N 1
ATOM 620 C CA . ALA A 1 86 ? -9.122 -3.553 16.325 1.00 98.12 86 ALA A CA 1
ATOM 621 C C . ALA A 1 86 ? -8.727 -2.729 15.089 1.00 98.12 86 ALA A C 1
ATOM 623 O O . ALA A 1 86 ? -9.590 -2.106 14.471 1.00 98.12 86 ALA A O 1
ATOM 624 N N . GLY A 1 87 ? -7.462 -2.801 14.662 1.00 97.69 87 GLY A N 1
ATOM 625 C CA . GLY A 1 87 ? -6.976 -2.123 13.457 1.00 97.69 87 GLY A CA 1
ATOM 626 C C . GLY A 1 87 ? -7.678 -2.575 12.171 1.00 97.69 87 GLY A C 1
ATOM 627 O O . GLY A 1 87 ? -7.992 -1.754 11.311 1.00 97.69 87 GLY A O 1
ATOM 628 N N . LEU A 1 88 ? -8.007 -3.868 12.049 1.00 96.56 88 LEU A N 1
ATOM 629 C CA . LEU A 1 88 ? -8.761 -4.395 10.902 1.00 96.56 88 LEU A CA 1
ATOM 630 C C . LEU A 1 88 ? -10.204 -3.881 10.829 1.00 96.56 88 LEU A C 1
ATOM 632 O O . LEU A 1 88 ? -10.741 -3.814 9.716 1.00 96.56 88 LEU A O 1
ATOM 636 N N . ARG A 1 89 ? -10.814 -3.557 11.981 1.00 96.06 89 ARG A N 1
ATOM 637 C CA . ARG A 1 89 ? -12.153 -2.947 12.089 1.00 96.06 89 ARG A CA 1
ATOM 638 C C . ARG A 1 89 ? -12.133 -1.428 11.912 1.00 96.06 89 ARG A C 1
ATOM 640 O O . ARG A 1 89 ? -13.153 -0.860 11.533 1.00 96.06 89 ARG A O 1
ATOM 647 N N . GLY A 1 90 ? -10.995 -0.793 12.179 1.00 96.69 90 GLY A N 1
ATOM 648 C CA . GLY A 1 90 ? -10.772 0.631 11.972 1.00 96.69 90 GLY A CA 1
ATOM 649 C C . GLY A 1 90 ? -10.126 0.948 10.626 1.00 96.69 90 GLY A C 1
ATOM 650 O O . GLY A 1 90 ? -10.646 0.596 9.565 1.00 96.69 90 GLY A O 1
ATOM 651 N N . ALA A 1 91 ? -8.997 1.655 10.668 1.00 97.38 91 ALA A N 1
ATOM 652 C CA . ALA A 1 91 ? -8.286 2.121 9.481 1.00 97.38 91 ALA A CA 1
ATOM 653 C C . ALA A 1 91 ? -6.774 1.917 9.606 1.00 97.38 91 ALA A C 1
ATOM 655 O O . ALA A 1 91 ? -6.187 2.144 10.658 1.00 97.38 91 ALA A O 1
ATOM 656 N N . GLN A 1 92 ? -6.118 1.566 8.505 1.00 97.69 92 GLN A N 1
ATOM 657 C CA . GLN A 1 92 ? -4.661 1.596 8.404 1.00 97.69 92 GLN A CA 1
ATOM 658 C C . GLN A 1 92 ? -4.168 3.043 8.276 1.00 97.69 92 GLN A C 1
ATOM 660 O O . GLN A 1 92 ? -4.854 3.906 7.723 1.00 97.69 92 GLN A O 1
ATOM 665 N N . LEU A 1 93 ? -2.960 3.310 8.765 1.00 98.06 93 LEU A N 1
ATOM 666 C CA . LEU A 1 93 ? -2.287 4.593 8.579 1.00 98.06 93 LEU A CA 1
ATOM 667 C C . LEU A 1 93 ? -1.329 4.529 7.380 1.00 98.06 93 LEU A C 1
ATOM 669 O O . LEU A 1 93 ? -0.752 3.470 7.115 1.00 98.06 93 LEU A O 1
ATOM 673 N N . PRO A 1 94 ? -1.153 5.638 6.645 1.00 97.69 94 PRO A N 1
ATOM 674 C CA . PRO A 1 94 ? -0.224 5.702 5.532 1.00 97.69 94 PRO A CA 1
ATOM 675 C C . PRO A 1 94 ? 1.221 5.827 6.023 1.00 97.69 94 PRO A C 1
ATOM 677 O O . PRO A 1 94 ? 1.490 6.454 7.057 1.00 97.69 94 PRO A O 1
ATOM 680 N N . PHE A 1 95 ? 2.165 5.283 5.251 1.00 96.06 95 PHE A N 1
ATOM 681 C CA . PHE A 1 95 ? 3.583 5.380 5.587 1.00 96.06 95 PHE A CA 1
ATOM 682 C C . PHE A 1 95 ? 4.013 6.852 5.656 1.00 96.06 95 PHE A C 1
ATOM 684 O O . PHE A 1 95 ? 3.550 7.698 4.893 1.00 96.06 95 PHE A O 1
ATOM 691 N N . ALA A 1 96 ? 4.913 7.196 6.576 1.00 96.12 96 ALA A N 1
ATOM 692 C CA . ALA A 1 96 ? 5.437 8.562 6.706 1.00 96.12 96 ALA A CA 1
ATOM 693 C C . ALA A 1 96 ? 4.357 9.678 6.790 1.00 96.12 96 ALA A C 1
ATOM 695 O O . ALA A 1 96 ? 4.608 10.823 6.397 1.00 96.12 96 ALA A O 1
ATOM 696 N N . GLY A 1 97 ? 3.156 9.367 7.297 1.00 95.56 97 GLY A N 1
ATOM 697 C CA . GLY A 1 97 ? 2.085 10.335 7.551 1.00 95.56 97 GLY A CA 1
ATOM 698 C C . GLY A 1 97 ? 1.631 11.090 6.295 1.00 95.56 97 GLY A C 1
ATOM 699 O O . GLY A 1 97 ? 1.100 10.498 5.354 1.00 95.56 97 GLY A O 1
ATOM 700 N N . HIS A 1 98 ? 1.842 12.411 6.269 1.00 96.62 98 HIS A N 1
ATOM 701 C CA . HIS A 1 98 ? 1.400 13.270 5.159 1.00 96.62 98 HIS A CA 1
ATOM 702 C C . HIS A 1 98 ? 2.050 12.908 3.816 1.00 96.62 98 HIS A C 1
ATOM 704 O O . HIS A 1 98 ? 1.444 13.123 2.769 1.00 96.62 98 HIS A O 1
ATOM 710 N N . LYS A 1 99 ? 3.257 12.322 3.821 1.00 97.50 99 LYS A N 1
ATOM 711 C CA . LYS A 1 99 ? 3.931 11.902 2.584 1.00 97.50 99 LYS A CA 1
ATOM 712 C C . LYS A 1 99 ? 3.264 10.675 1.966 1.00 97.50 99 LYS A C 1
ATOM 714 O O . LYS A 1 99 ? 2.936 10.712 0.785 1.00 97.50 99 LYS A O 1
ATOM 719 N N . GLY A 1 100 ? 3.001 9.627 2.747 1.00 97.12 100 GLY A N 1
ATOM 720 C CA . GLY A 1 100 ? 2.264 8.462 2.249 1.00 97.12 100 GLY A CA 1
ATOM 721 C C . GLY A 1 100 ? 0.819 8.798 1.910 1.00 97.12 100 GLY A C 1
ATOM 722 O O . GLY A 1 100 ? 0.293 8.256 0.950 1.00 97.12 100 GLY A O 1
ATOM 723 N N . THR A 1 101 ? 0.207 9.759 2.607 1.00 97.62 101 THR A N 1
ATOM 724 C CA . THR A 1 101 ? -1.109 10.304 2.231 1.00 97.62 101 THR A CA 1
ATOM 725 C C . THR A 1 101 ? -1.087 10.923 0.834 1.00 97.62 101 THR A C 1
ATOM 727 O O . THR A 1 101 ? -1.966 10.643 0.022 1.00 97.62 101 THR A O 1
ATOM 730 N N . ALA A 1 102 ? -0.075 11.740 0.527 1.00 97.75 102 ALA A N 1
ATOM 731 C CA . ALA A 1 102 ? 0.070 12.333 -0.800 1.00 97.75 102 ALA A CA 1
ATOM 732 C C . ALA A 1 102 ? 0.282 11.263 -1.885 1.00 97.75 102 ALA A C 1
ATOM 734 O O . ALA A 1 102 ? -0.314 11.357 -2.955 1.00 97.75 102 ALA A O 1
ATOM 735 N N . ILE A 1 103 ? 1.067 10.219 -1.594 1.00 97.75 103 ILE A N 1
ATOM 736 C CA . ILE A 1 103 ? 1.244 9.078 -2.503 1.00 97.75 103 ILE A CA 1
ATOM 737 C C . ILE A 1 103 ? -0.059 8.290 -2.676 1.00 97.75 103 ILE A C 1
ATOM 739 O O . ILE A 1 103 ? -0.427 7.987 -3.805 1.00 97.75 103 ILE A O 1
ATOM 743 N N . ALA A 1 104 ? -0.797 8.014 -1.598 1.00 97.38 104 ALA A N 1
ATOM 744 C CA . ALA A 1 104 ? -2.088 7.334 -1.665 1.00 97.38 104 ALA A CA 1
ATOM 745 C C . ALA A 1 104 ? -3.069 8.096 -2.567 1.00 97.38 104 ALA A C 1
ATOM 747 O O . ALA A 1 104 ? -3.697 7.487 -3.430 1.00 97.38 104 ALA A O 1
ATOM 748 N N . LEU A 1 105 ? -3.145 9.423 -2.416 1.00 97.44 105 LEU A N 1
ATOM 749 C CA . LEU A 1 105 ? -3.982 10.283 -3.250 1.00 97.44 105 LEU A CA 1
ATOM 750 C C . LEU A 1 105 ? -3.512 10.321 -4.710 1.00 97.44 105 LEU A C 1
ATOM 752 O O . LEU A 1 105 ? -4.339 10.264 -5.614 1.00 97.44 105 LEU A O 1
ATOM 756 N N . MET A 1 106 ? -2.203 10.399 -4.957 1.00 98.00 106 MET A N 1
ATOM 757 C CA . MET A 1 106 ? -1.656 10.327 -6.315 1.00 98.00 106 MET A CA 1
ATOM 758 C C . MET A 1 106 ? -2.071 9.020 -7.002 1.00 98.00 106 MET A C 1
ATOM 760 O O . MET A 1 106 ? -2.502 9.046 -8.151 1.00 98.00 106 MET A O 1
ATOM 764 N N . VAL A 1 107 ? -1.983 7.891 -6.293 1.00 97.94 107 VAL A N 1
ATOM 765 C CA . VAL A 1 107 ? -2.400 6.587 -6.819 1.00 97.94 107 VAL A CA 1
ATOM 766 C C . VAL A 1 107 ? -3.907 6.532 -7.060 1.00 97.94 107 VAL A C 1
ATOM 768 O O . VAL A 1 107 ? -4.291 6.033 -8.106 1.00 97.94 107 VAL A O 1
ATOM 771 N N . GLU A 1 108 ? -4.759 7.087 -6.187 1.00 97.06 108 GLU A N 1
ATOM 772 C CA . GLU A 1 108 ? -6.200 7.214 -6.487 1.00 97.06 108 GLU A CA 1
ATOM 773 C C . GLU A 1 108 ? -6.435 7.990 -7.789 1.00 97.06 108 GLU A C 1
ATOM 775 O O . GLU A 1 108 ? -7.210 7.560 -8.633 1.00 97.06 108 GLU A O 1
ATOM 780 N N . ILE A 1 109 ? -5.756 9.125 -7.980 1.00 97.44 109 ILE A N 1
ATOM 781 C CA . ILE A 1 109 ? -5.947 9.959 -9.174 1.00 97.44 109 ILE A CA 1
ATOM 782 C C . ILE A 1 109 ? -5.515 9.215 -10.443 1.00 97.44 109 ILE A C 1
ATOM 784 O O . ILE A 1 109 ? -6.196 9.285 -11.465 1.00 97.44 109 ILE A O 1
ATOM 788 N N . LEU A 1 110 ? -4.389 8.503 -10.393 1.00 97.69 110 LEU A N 1
ATOM 789 C CA . LEU A 1 110 ? -3.902 7.731 -11.533 1.00 97.69 110 LEU A CA 1
ATOM 790 C C . LEU A 1 110 ? -4.776 6.498 -11.776 1.00 97.69 110 LEU A C 1
ATOM 792 O O . LEU A 1 110 ? -5.230 6.287 -12.887 1.00 97.69 110 LEU A O 1
ATOM 796 N N . ALA A 1 111 ? -5.032 5.686 -10.758 1.00 97.19 111 ALA A N 1
ATOM 797 C CA . ALA A 1 111 ? -5.709 4.411 -10.931 1.00 97.19 111 ALA A CA 1
ATOM 798 C C . ALA A 1 111 ? -7.223 4.557 -11.111 1.00 97.19 111 ALA A C 1
ATOM 800 O O . ALA A 1 111 ? -7.768 3.831 -11.927 1.00 97.19 111 ALA A O 1
ATOM 801 N N . ALA A 1 112 ? -7.897 5.484 -10.423 1.00 96.00 112 ALA A N 1
ATOM 802 C CA . ALA A 1 112 ? -9.344 5.690 -10.545 1.00 96.00 112 ALA A CA 1
ATOM 803 C C . ALA A 1 112 ? -9.677 6.790 -11.561 1.00 96.00 112 ALA A C 1
ATOM 805 O O . ALA A 1 112 ? -10.260 6.511 -12.607 1.00 96.00 112 ALA A O 1
ATOM 806 N N . SER A 1 113 ? -9.251 8.038 -11.316 1.00 95.94 113 SER A N 1
ATOM 807 C CA . SER A 1 113 ? -9.697 9.171 -12.145 1.00 95.94 113 SER A CA 1
ATOM 808 C C . SER A 1 113 ? -9.290 9.044 -13.611 1.00 95.94 113 SER A C 1
ATOM 810 O O . SER A 1 113 ? -10.082 9.372 -14.491 1.00 95.94 113 SER A O 1
ATOM 812 N N . LEU A 1 114 ? -8.051 8.620 -13.889 1.00 96.25 114 LEU A N 1
ATOM 813 C CA . LEU A 1 114 ? -7.544 8.540 -15.264 1.00 96.25 114 LEU A CA 1
ATOM 814 C C . LEU A 1 114 ? -8.152 7.369 -16.045 1.00 96.25 114 LEU A C 1
ATOM 816 O O . LEU A 1 114 ? -8.323 7.475 -17.257 1.00 96.25 114 LEU A O 1
ATOM 820 N N . THR A 1 115 ? -8.468 6.264 -15.371 1.00 96.69 115 THR A N 1
ATOM 821 C CA . THR A 1 115 ? -9.063 5.075 -16.004 1.00 96.69 115 THR A CA 1
ATOM 822 C C . THR A 1 115 ? -10.586 5.178 -16.116 1.00 96.69 115 THR A C 1
ATOM 824 O O . THR A 1 115 ? -11.183 4.486 -16.939 1.00 96.69 115 THR A O 1
ATOM 827 N N . GLY A 1 116 ? -11.210 6.061 -15.327 1.00 94.38 116 GLY A N 1
ATOM 828 C CA . GLY A 1 116 ? -12.661 6.177 -15.198 1.00 94.38 116 GLY A CA 1
ATOM 829 C C . GLY A 1 116 ? -13.277 5.152 -14.242 1.00 94.38 116 GLY A C 1
ATOM 830 O O . GLY A 1 116 ? -14.494 4.969 -14.273 1.00 94.38 116 GLY A O 1
ATOM 831 N N . ASP A 1 117 ? -12.463 4.475 -13.428 1.00 94.19 117 ASP A N 1
ATOM 832 C CA . ASP A 1 117 ? -12.934 3.528 -12.417 1.00 94.19 117 ASP A CA 1
ATOM 833 C C . ASP A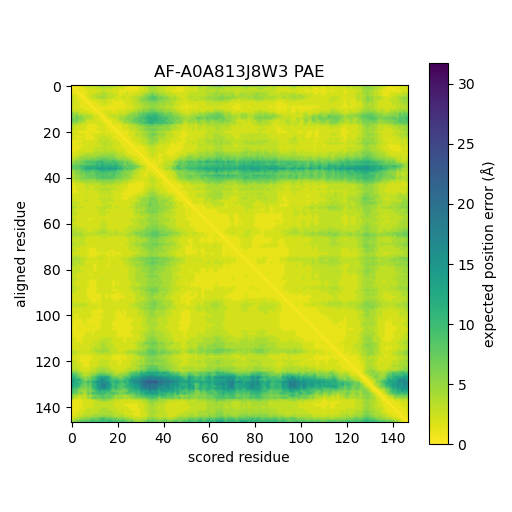 1 117 ? -13.260 4.217 -11.076 1.00 94.19 117 ASP A C 1
ATOM 835 O O . ASP A 1 117 ? -13.028 5.411 -10.882 1.00 94.19 117 ASP A O 1
ATOM 839 N N . ALA A 1 118 ? -13.814 3.449 -10.140 1.00 94.31 118 ALA A N 1
ATOM 840 C CA . ALA A 1 118 ? -14.228 3.897 -8.823 1.00 94.31 118 ALA A CA 1
ATOM 841 C C . ALA A 1 118 ? -13.028 4.263 -7.937 1.00 94.31 118 ALA A C 1
ATOM 843 O O . ALA A 1 118 ? -12.057 3.509 -7.805 1.00 94.31 118 ALA A O 1
ATOM 844 N N . PHE A 1 119 ? -13.139 5.389 -7.234 1.00 96.12 119 PHE A N 1
ATOM 845 C CA . PHE A 1 119 ? -12.264 5.694 -6.109 1.00 96.12 119 PHE A CA 1
ATOM 846 C C . PHE A 1 119 ? -12.464 4.682 -4.978 1.00 96.12 119 PHE A C 1
ATOM 848 O O . PHE A 1 119 ? -13.536 4.098 -4.811 1.00 96.12 119 PHE A O 1
ATOM 855 N N . ALA A 1 120 ? -11.469 4.541 -4.102 1.00 95.31 120 ALA A N 1
ATOM 856 C CA . ALA A 1 120 ? -11.522 3.576 -3.003 1.00 95.31 120 ALA A CA 1
ATOM 857 C C . ALA A 1 120 ? -12.770 3.659 -2.111 1.00 95.31 120 ALA A C 1
ATOM 859 O O . ALA A 1 120 ? -13.291 2.634 -1.656 1.00 95.31 120 ALA A O 1
ATOM 860 N N . HIS A 1 121 ? -13.248 4.871 -1.830 1.00 93.06 121 HIS A N 1
ATOM 861 C CA . HIS A 1 121 ? -14.439 5.085 -1.012 1.00 93.06 121 HIS A CA 1
ATOM 862 C C . HIS A 1 121 ? -15.735 4.705 -1.749 1.00 93.06 121 HIS A C 1
ATOM 864 O O . HIS A 1 121 ? -16.664 4.204 -1.118 1.00 93.06 121 HIS A O 1
ATOM 870 N N . GLU A 1 122 ? -15.781 4.866 -3.073 1.00 94.00 122 GLU A N 1
ATOM 871 C CA . GLU A 1 122 ? -16.902 4.450 -3.926 1.00 94.00 122 GLU A CA 1
ATOM 872 C C . GLU A 1 122 ? -16.926 2.927 -4.087 1.00 94.00 122 GLU A C 1
ATOM 874 O O . GLU A 1 122 ? -17.979 2.300 -3.952 1.00 94.00 122 GLU A O 1
ATOM 879 N N . ALA A 1 123 ? -15.750 2.319 -4.279 1.00 91.94 123 ALA A N 1
ATOM 880 C CA . ALA A 1 123 ? -15.579 0.871 -4.315 1.00 91.94 123 ALA A CA 1
ATOM 881 C C . ALA A 1 12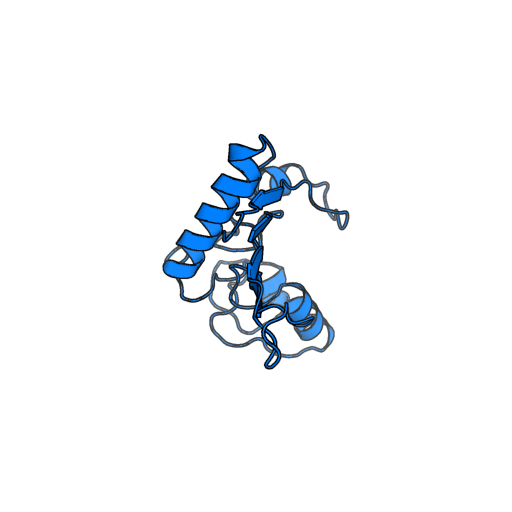3 ? -15.983 0.220 -2.980 1.00 91.94 123 ALA A C 1
ATOM 883 O O . ALA A 1 123 ? -16.599 -0.844 -2.969 1.00 91.94 123 ALA A O 1
ATOM 884 N N . LEU A 1 124 ? -15.692 0.866 -1.841 1.00 89.25 124 LEU A N 1
ATOM 885 C CA . LEU A 1 124 ? -16.168 0.406 -0.534 1.00 89.25 124 LEU A CA 1
ATOM 886 C C . LEU A 1 124 ? -17.691 0.541 -0.397 1.00 89.25 124 LEU A C 1
ATOM 888 O O . LEU A 1 124 ? -18.331 -0.384 0.096 1.00 89.25 124 LEU A O 1
ATOM 892 N N . ALA A 1 125 ? -18.265 1.670 -0.821 1.00 88.31 125 ALA A N 1
ATOM 893 C CA . ALA A 1 125 ? -19.704 1.921 -0.727 1.00 88.31 125 ALA A CA 1
ATOM 894 C C . ALA A 1 125 ? -20.536 0.976 -1.610 1.00 88.31 125 ALA A C 1
ATOM 896 O O . ALA A 1 125 ? -21.669 0.649 -1.262 1.00 88.31 125 ALA A O 1
ATOM 897 N N . SER A 1 126 ? -19.964 0.528 -2.728 1.00 85.25 126 SER A N 1
ATOM 898 C CA . SER A 1 126 ? -20.612 -0.377 -3.684 1.00 85.25 126 SER A CA 1
ATOM 899 C C . SER A 1 126 ? -20.445 -1.859 -3.326 1.00 85.25 126 SER A C 1
ATOM 901 O O . SER A 1 126 ? -21.118 -2.709 -3.906 1.00 85.25 126 SER A O 1
ATOM 903 N N . ALA A 1 127 ? -19.562 -2.189 -2.377 1.00 83.50 127 ALA A N 1
ATOM 904 C CA . ALA A 1 127 ? -19.309 -3.566 -1.971 1.00 83.50 127 ALA A CA 1
ATOM 905 C C . ALA A 1 127 ? -20.497 -4.146 -1.189 1.00 83.50 127 ALA A C 1
ATOM 907 O O . ALA A 1 127 ? -21.025 -3.522 -0.264 1.00 83.50 127 ALA A O 1
ATOM 908 N N . ALA A 1 128 ? -20.891 -5.380 -1.513 1.00 80.25 128 ALA A N 1
ATOM 909 C CA . ALA A 1 128 ? -21.933 -6.063 -0.757 1.00 80.25 128 ALA A CA 1
ATOM 910 C C . ALA A 1 128 ? -21.486 -6.304 0.705 1.00 80.25 128 ALA A C 1
ATOM 912 O O . ALA A 1 128 ? -20.293 -6.491 0.977 1.00 80.25 128 ALA A O 1
ATOM 913 N N . PRO A 1 129 ? -22.416 -6.344 1.677 1.00 74.31 129 PRO A N 1
ATOM 914 C CA . PRO A 1 129 ? -22.075 -6.678 3.054 1.00 74.31 129 PRO A CA 1
ATOM 915 C C . PRO A 1 129 ? -21.348 -8.026 3.136 1.00 74.31 129 PRO A C 1
ATOM 917 O O . PRO A 1 129 ? -21.865 -9.052 2.702 1.00 74.31 129 PRO A O 1
ATOM 920 N N . GLY A 1 130 ? -20.139 -8.025 3.701 1.00 70.50 130 GLY A N 1
ATOM 921 C CA . GLY A 1 130 ? -19.315 -9.231 3.812 1.00 70.50 130 GLY A CA 1
ATOM 922 C C . GLY A 1 130 ? -18.597 -9.646 2.525 1.00 70.50 130 GLY A C 1
ATOM 923 O O . GLY A 1 130 ? -18.029 -10.737 2.494 1.00 70.50 130 GLY A O 1
ATOM 924 N N . ASP A 1 131 ? -18.581 -8.798 1.493 1.00 74.50 131 ASP A N 1
ATOM 925 C CA . ASP A 1 131 ? -17.894 -9.079 0.237 1.00 74.50 131 ASP A CA 1
ATOM 926 C C . ASP A 1 131 ? -16.370 -9.216 0.428 1.00 74.50 131 ASP A C 1
ATOM 928 O O . ASP A 1 131 ? -15.653 -8.281 0.828 1.00 74.50 131 ASP A O 1
ATOM 932 N N . LYS A 1 132 ? -15.890 -10.431 0.144 1.00 70.56 132 LYS A N 1
ATOM 933 C CA . LYS A 1 132 ? -14.474 -10.830 0.129 1.00 70.56 132 LYS A CA 1
ATOM 934 C C . LYS A 1 132 ? -13.940 -11.014 -1.295 1.00 70.56 132 LYS A C 1
ATOM 936 O O . LYS A 1 132 ? -12.814 -11.479 -1.452 1.00 70.56 132 LYS A O 1
ATOM 941 N N . GLY A 1 133 ? -14.756 -10.714 -2.302 1.00 72.88 133 GLY A N 1
ATOM 942 C CA . GLY A 1 133 ? -14.394 -10.766 -3.705 1.00 72.88 133 GLY A CA 1
ATOM 943 C C . GLY A 1 133 ? -13.320 -9.740 -4.071 1.00 72.88 133 GLY A C 1
ATOM 944 O O . GLY A 1 133 ? -12.967 -8.870 -3.261 1.00 72.88 133 GLY A O 1
ATOM 945 N N . PRO A 1 134 ? -12.765 -9.860 -5.290 1.00 76.50 134 PRO A N 1
ATOM 946 C CA . PRO A 1 134 ? -11.840 -8.870 -5.812 1.00 76.50 134 PRO A CA 1
ATOM 947 C C . PRO A 1 134 ? -12.516 -7.501 -5.790 1.00 76.50 134 PRO A C 1
ATOM 949 O O . PRO A 1 134 ? -13.693 -7.360 -6.113 1.00 76.50 134 PRO A O 1
ATOM 952 N N . THR A 1 135 ? -11.770 -6.492 -5.358 1.00 81.69 135 THR A N 1
ATOM 953 C CA . THR A 1 135 ? -12.287 -5.127 -5.381 1.00 81.69 135 THR A CA 1
ATOM 954 C C . THR A 1 135 ? -12.413 -4.681 -6.832 1.00 81.69 135 THR A C 1
ATOM 956 O O . THR A 1 135 ? -11.503 -4.934 -7.611 1.00 81.69 135 THR A O 1
ATOM 959 N N . GLN A 1 136 ? -13.497 -3.995 -7.188 1.00 83.25 136 GLN A N 1
ATOM 960 C CA . GLN A 1 136 ? -13.482 -3.156 -8.381 1.00 83.25 136 GLN A CA 1
ATOM 961 C C . GLN A 1 136 ? -12.382 -2.093 -8.217 1.00 83.25 136 GLN A C 1
ATOM 963 O O . GLN A 1 136 ? -12.375 -1.365 -7.221 1.00 83.25 136 GLN A O 1
ATOM 968 N N . HIS A 1 137 ? -11.427 -2.062 -9.141 1.00 89.00 137 HIS A N 1
ATOM 969 C CA . HIS A 1 137 ? -10.277 -1.171 -9.088 1.00 89.00 137 HIS A CA 1
ATOM 970 C C . HIS A 1 137 ? -9.788 -0.853 -10.496 1.00 89.00 137 HIS A C 1
ATOM 972 O O . HIS A 1 137 ? -9.844 -1.702 -11.388 1.00 89.00 137 HIS A O 1
ATOM 978 N N . GLY A 1 138 ? -9.186 0.322 -10.643 1.00 94.81 138 GLY A N 1
ATOM 979 C CA . GLY A 1 138 ? -8.452 0.664 -11.847 1.00 94.81 138 GLY A CA 1
ATOM 980 C C . GLY A 1 138 ? -6.962 0.355 -11.715 1.00 94.81 138 GLY A C 1
ATOM 981 O O . GLY A 1 138 ? -6.429 0.125 -10.624 1.00 94.81 138 GLY A O 1
ATOM 982 N N . GLU A 1 139 ? -6.280 0.332 -12.855 1.00 96.50 139 GLU A N 1
ATOM 983 C CA . GLU A 1 139 ? -4.837 0.137 -12.950 1.00 96.50 139 GLU A CA 1
ATOM 984 C C . GLU A 1 139 ? -4.263 1.021 -14.057 1.00 96.50 139 GLU A C 1
ATOM 986 O O . GLU A 1 139 ? -4.804 1.101 -15.161 1.00 96.50 139 GLU A O 1
ATOM 991 N N . VAL A 1 140 ? -3.133 1.664 -13.767 1.00 98.00 140 VAL A N 1
ATOM 992 C CA . VAL A 1 140 ? -2.335 2.381 -14.762 1.00 98.00 140 VAL A CA 1
ATOM 993 C C . VAL A 1 140 ? -0.948 1.779 -14.827 1.00 98.00 140 VAL A C 1
ATOM 995 O O . VAL A 1 140 ? -0.232 1.737 -13.827 1.00 98.00 140 VAL A O 1
ATOM 998 N N . ILE A 1 141 ? -0.539 1.399 -16.037 1.00 97.94 141 ILE A N 1
ATOM 999 C CA . ILE A 1 141 ? 0.817 0.952 -16.345 1.00 97.94 141 ILE A CA 1
ATOM 1000 C C . ILE A 1 141 ? 1.482 2.002 -17.235 1.00 97.94 141 ILE A C 1
ATOM 1002 O O . ILE A 1 141 ? 0.991 2.328 -18.313 1.00 97.94 141 ILE A O 1
ATOM 1006 N N . LEU A 1 142 ? 2.626 2.513 -16.785 1.00 97.44 142 LEU A N 1
ATOM 1007 C CA . LEU A 1 142 ? 3.476 3.430 -17.538 1.00 97.44 142 LEU A CA 1
ATOM 1008 C C . LEU A 1 142 ? 4.776 2.723 -17.922 1.00 97.44 142 LEU A C 1
ATOM 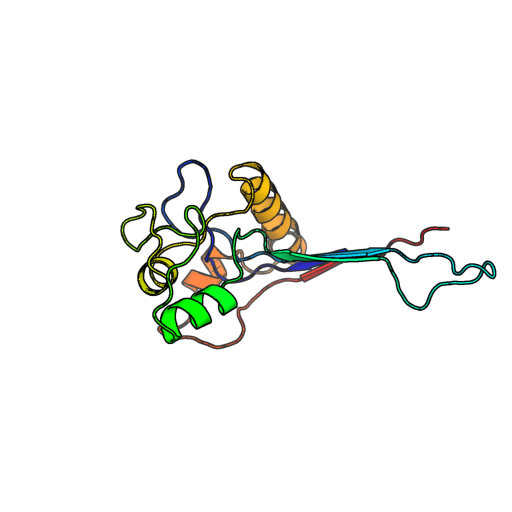1010 O O . LEU A 1 142 ? 5.577 2.364 -17.050 1.00 97.44 142 LEU A O 1
ATOM 1014 N N . ALA A 1 143 ? 4.993 2.558 -19.223 1.00 97.50 143 ALA A N 1
ATOM 1015 C CA . ALA A 1 143 ? 6.250 2.098 -19.797 1.00 97.50 143 ALA A CA 1
ATOM 1016 C C . ALA A 1 143 ? 6.969 3.281 -20.454 1.00 97.50 143 ALA A C 1
ATOM 1018 O O . ALA A 1 143 ? 6.340 4.102 -21.116 1.00 97.50 143 ALA A O 1
ATOM 1019 N N . ILE A 1 144 ? 8.278 3.373 -20.237 1.00 97.19 144 ILE A N 1
ATOM 1020 C CA . ILE A 1 144 ? 9.141 4.413 -20.800 1.00 97.19 144 ILE A CA 1
ATOM 1021 C C . ILE A 1 144 ? 10.289 3.684 -21.486 1.00 97.19 144 ILE A C 1
ATOM 1023 O O . ILE A 1 144 ? 10.906 2.821 -20.858 1.00 97.19 144 ILE A O 1
ATOM 1027 N N . ASP A 1 145 ? 10.541 4.018 -22.749 1.00 94.56 145 ASP A N 1
ATOM 1028 C CA . ASP A 1 145 ? 11.755 3.602 -23.445 1.00 94.56 145 ASP A CA 1
ATOM 1029 C C . ASP A 1 145 ? 12.940 4.391 -22.861 1.00 94.56 145 ASP A C 1
ATOM 1031 O O . ASP A 1 145 ? 12.892 5.624 -22.869 1.00 94.56 145 ASP A O 1
ATOM 1035 N N . PRO A 1 146 ? 13.936 3.732 -22.241 1.00 87.06 146 PRO A N 1
ATOM 1036 C CA . PRO A 1 146 ? 15.066 4.427 -21.638 1.00 87.06 146 PRO A CA 1
ATOM 1037 C C . PRO A 1 146 ? 16.132 4.877 -22.654 1.00 87.06 146 PRO A C 1
ATOM 1039 O O . PRO A 1 146 ? 17.112 5.483 -22.213 1.00 87.06 146 PRO A O 1
ATOM 1042 N N . GLU A 1 147 ? 15.990 4.545 -23.945 1.00 83.44 147 GLU A N 1
ATOM 1043 C CA . GLU A 1 147 ? 16.903 4.959 -25.026 1.00 83.44 147 GLU A CA 1
ATOM 1044 C C . GLU A 1 147 ? 16.571 6.333 -25.632 1.00 83.44 147 GLU A C 1
ATOM 1046 O O . GLU A 1 147 ? 15.378 6.659 -25.831 1.00 83.44 147 GLU A O 1
#

InterPro domains:
  IPR003767 Malate/L-lactate dehydrogenase-like [PF02615] (1-147)
  IPR003767 Malate/L-lactate dehydrogenase-like [PTHR11091] (1-147)
  IPR036111 Malate/L-sulfolactate/L-lactate dehydrogenase-like superfamily [SSF89733] (3-147)
  IPR043143 Malate/L-sulfolactate/L-lactate dehydrogenase-like, NADPH binding domain [G3DSA:3.30.1370.60] (1-147)

pLDDT: mean 94.43, std 5.53, range [70.5, 98.5]

Secondary structure (DSSP, 8-state):
-EEE--SS-EE-TTT--SEEE----EEEEE--B-TTSSB-SS-EEEEE-SBSS-HHHHHHHHHHTPBPPTTSEE-TTS-EE-BHHHHHHSEEPBTTTHHHHHHHHHHHIIIIITTTPPPHHHHHHHSPTT--SPPP--EEE------

Mean predicted aligned error: 3.75 Å

Organism: Polarella glacialis (NCBI:txid89957)

Foldseek 3Di:
DKWKWFAFFEFAFPPGQATFTGLIKDKDWAWDADPVRHTDPDTDMDIGGQFPDDLVVLVVCQVVVHFADWQQAAACRSHTGRRSVRRRNTHTYGPPGNVSNVSRVVSQCQFPVVQVWDGNNRQNVPADVVDPDGTGMGMDDDDDDPD

Sequence (147 aa):
MAFLNSKAFVAHAPGGRKPVYGTNPMAFACPRRSPDGGLSERPFVFDQASATMARGDMMIAARDGHAIPAGCALDEHGEPTTDAAAGLRGAQLPFAGHKGTAIALMVEILAASLTGDAFAHEALASAAPGDKGPTQHGEVILAIDPE

Solvent-accessible surface area (backbone atoms only — not comparable to full-atom values): 7518 Å² total; per-residue (Å²): 61,40,27,26,40,27,39,38,38,18,19,47,29,81,90,46,58,51,45,50,32,19,46,21,39,44,33,42,67,4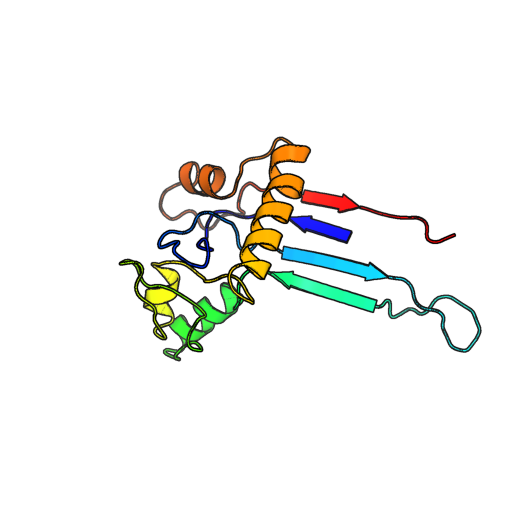4,86,35,71,34,97,87,72,48,78,32,95,66,50,52,70,52,74,45,56,21,31,56,53,60,68,68,59,38,51,50,27,35,74,72,74,37,72,44,64,80,75,30,18,18,19,75,86,39,47,81,34,37,47,21,58,44,21,73,65,30,13,32,24,25,30,82,34,54,58,18,30,52,50,24,50,51,24,36,46,49,3,7,65,70,67,70,39,50,43,19,49,54,30,44,71,70,48,57,94,87,65,81,67,85,64,64,51,22,69,37,75,54,87,77,82,92,122